Protein AF-A0A835ZEG6-F1 (afdb_monomer)

Secondary structure (DSSP, 8-state):
-EEEEEESSEEEEGGGSB--TT---S-TT-EEEEE-SS-EEEEEE-----SS---TTTS---S-TTPPP---

Foldseek 3Di:
DWKAKDFDQDWDFLLRIHDPPVDDDPDRRHTDDGDPDGDIDIDDDDDDDDDDKDAQVRDDPPDDPPDDGHID

Sequence (72 aa):
FGRVKIQGPAIITANCIDLPSTVEIVNPNQYLATISDNSILEMEIKLDWGKGYTLAENQSVEGPLDFLRIDA

Structure (mmCIF, N/CA/C/O backbone):
data_AF-A0A835ZEG6-F1
#
_entry.id   AF-A0A835Z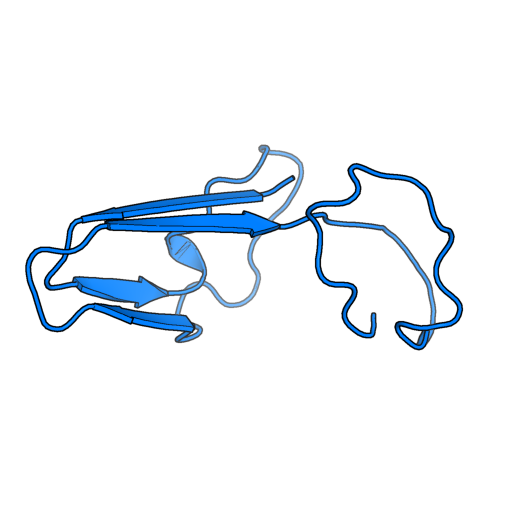EG6-F1
#
loop_
_atom_site.group_PDB
_atom_site.id
_atom_site.type_symbol
_atom_site.label_atom_id
_atom_site.label_alt_id
_atom_site.label_comp_id
_atom_site.label_asym_id
_atom_site.label_entity_id
_atom_site.label_seq_id
_atom_site.pdbx_PDB_ins_code
_atom_site.Cartn_x
_atom_site.Cartn_y
_atom_site.Cartn_z
_atom_site.occupancy
_atom_site.B_iso_or_equiv
_atom_site.auth_seq_id
_atom_site.auth_comp_id
_atom_site.auth_asym_id
_atom_site.auth_atom_id
_atom_site.pdbx_PDB_model_num
ATOM 1 N N . PHE A 1 1 ? -4.041 4.863 -11.852 1.00 88.38 1 PHE A N 1
ATOM 2 C CA . PHE A 1 1 ? -4.116 5.248 -10.433 1.00 88.38 1 PHE A CA 1
ATOM 3 C C . PHE A 1 1 ? -4.791 4.129 -9.666 1.00 88.38 1 PHE A C 1
ATOM 5 O O . PHE A 1 1 ? -5.633 3.453 -10.249 1.00 88.38 1 PHE A O 1
ATOM 12 N N . GLY A 1 2 ? -4.388 3.910 -8.421 1.00 93.31 2 GLY A N 1
ATOM 13 C CA . GLY A 1 2 ? -5.101 3.082 -7.457 1.00 93.31 2 GLY A CA 1
ATOM 14 C C . GLY A 1 2 ? -5.700 3.952 -6.360 1.00 93.31 2 GLY A C 1
ATOM 15 O O . GLY A 1 2 ? -5.140 5.003 -6.047 1.00 93.31 2 GLY A O 1
ATOM 16 N N . ARG A 1 3 ? -6.827 3.542 -5.780 1.00 95.88 3 ARG A N 1
ATOM 17 C CA . ARG A 1 3 ? -7.513 4.316 -4.734 1.00 95.88 3 ARG A CA 1
ATOM 18 C C . ARG A 1 3 ? -7.858 3.446 -3.538 1.00 95.88 3 ARG A C 1
ATOM 20 O O . ARG A 1 3 ? -8.275 2.305 -3.689 1.00 95.88 3 ARG A O 1
ATOM 27 N N . VAL A 1 4 ? -7.735 4.011 -2.343 1.00 97.06 4 VAL A N 1
ATOM 28 C CA . VAL A 1 4 ? -8.217 3.411 -1.094 1.00 97.06 4 VAL A CA 1
ATOM 29 C C . VAL A 1 4 ? -9.159 4.404 -0.432 1.00 97.06 4 VAL A C 1
ATOM 31 O O . VAL A 1 4 ? -8.806 5.571 -0.281 1.00 97.06 4 VAL A O 1
ATOM 34 N N . LYS A 1 5 ? -10.349 3.954 -0.030 1.00 97.44 5 LYS A N 1
ATOM 35 C CA . LYS A 1 5 ? -11.283 4.737 0.787 1.00 97.44 5 LYS A CA 1
ATOM 36 C C . LYS A 1 5 ? -11.994 3.813 1.767 1.00 97.44 5 LYS A C 1
ATOM 38 O O . LYS A 1 5 ? -12.884 3.065 1.370 1.00 97.44 5 LYS A O 1
ATOM 43 N N . ILE A 1 6 ? -11.583 3.841 3.031 1.00 97.94 6 ILE A N 1
ATOM 44 C CA . ILE A 1 6 ? -12.079 2.926 4.070 1.00 97.94 6 ILE A CA 1
ATOM 45 C C . ILE A 1 6 ? -12.451 3.718 5.320 1.00 97.94 6 ILE A C 1
ATOM 47 O O . ILE A 1 6 ? -11.695 4.584 5.756 1.00 97.94 6 ILE A O 1
ATOM 51 N N . GLN A 1 7 ? -13.609 3.398 5.900 1.00 97.75 7 GLN A N 1
ATOM 52 C CA . GLN A 1 7 ? -14.037 3.888 7.208 1.00 97.75 7 GLN A CA 1
ATOM 53 C C . GLN A 1 7 ? -13.622 2.889 8.295 1.00 97.75 7 GLN A C 1
ATOM 55 O O . GLN A 1 7 ? -13.868 1.690 8.161 1.00 97.75 7 GLN A O 1
ATOM 60 N N . GLY A 1 8 ? -12.972 3.386 9.346 1.00 96.81 8 GLY A N 1
ATOM 61 C CA . GLY A 1 8 ? -12.521 2.586 10.478 1.00 96.81 8 GLY A CA 1
ATOM 62 C C . GLY A 1 8 ? -13.626 2.239 11.486 1.00 96.81 8 GLY A C 1
ATOM 63 O O . GLY A 1 8 ? -14.737 2.771 11.407 1.00 96.81 8 GLY A O 1
ATOM 64 N N . PRO A 1 9 ? -13.324 1.358 12.458 1.00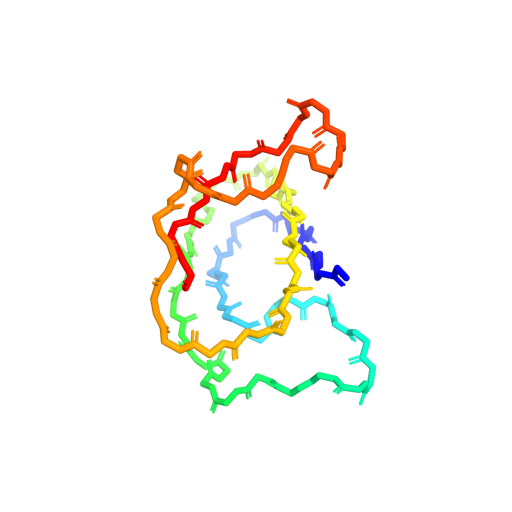 97.69 9 PRO A N 1
ATOM 65 C CA . PRO A 1 9 ? -12.026 0.714 12.674 1.00 97.69 9 PRO A CA 1
ATOM 66 C C . PRO A 1 9 ? -11.760 -0.426 11.675 1.00 97.69 9 PRO A C 1
ATOM 68 O O . PRO A 1 9 ? -12.628 -1.262 11.433 1.00 97.69 9 PRO A O 1
ATOM 71 N N . ALA A 1 10 ? -10.559 -0.470 11.092 1.00 97.75 10 ALA A N 1
ATOM 72 C CA . ALA A 1 10 ? -10.212 -1.446 10.055 1.00 97.75 10 ALA A CA 1
ATOM 73 C C . ALA A 1 10 ? -8.697 -1.649 9.911 1.00 97.75 10 ALA A C 1
ATOM 75 O O . ALA A 1 10 ? -7.910 -0.722 10.108 1.00 97.75 10 ALA A O 1
ATOM 76 N N . ILE A 1 11 ? -8.298 -2.855 9.499 1.00 97.94 11 ILE A N 1
ATOM 77 C CA . ILE A 1 11 ? -6.943 -3.149 9.017 1.00 97.94 11 ILE A CA 1
ATOM 78 C C . ILE A 1 11 ? -6.958 -3.035 7.496 1.00 97.94 11 ILE A C 1
ATOM 80 O O . ILE A 1 11 ? -7.792 -3.650 6.832 1.00 97.94 11 ILE A O 1
ATOM 84 N N . ILE A 1 12 ? -6.025 -2.265 6.951 1.00 97.88 12 ILE A N 1
ATOM 85 C CA . ILE A 1 12 ? -5.915 -1.998 5.521 1.00 97.88 12 ILE A CA 1
ATOM 86 C C . ILE A 1 12 ? -4.720 -2.769 4.976 1.00 97.88 12 ILE A C 1
ATOM 88 O O . ILE A 1 12 ? -3.592 -2.636 5.460 1.00 97.88 12 ILE A O 1
ATOM 92 N N . THR A 1 13 ? -4.986 -3.573 3.953 1.00 98.12 13 THR A N 1
ATOM 93 C CA . THR A 1 13 ? -3.983 -4.363 3.228 1.00 98.12 13 THR A CA 1
ATOM 94 C C . THR A 1 13 ? -3.896 -3.901 1.777 1.00 98.12 13 THR A C 1
ATOM 96 O O . THR A 1 13 ? -4.753 -3.148 1.317 1.00 98.12 13 THR A O 1
ATOM 99 N N . ALA A 1 14 ? -2.884 -4.347 1.032 1.00 97.50 14 ALA A N 1
ATOM 100 C CA . ALA A 1 14 ? -2.764 -4.025 -0.390 1.00 97.50 14 ALA A CA 1
ATOM 101 C C . ALA A 1 14 ? -3.998 -4.451 -1.198 1.00 97.50 14 ALA A C 1
ATOM 103 O O . ALA A 1 14 ? -4.394 -3.732 -2.108 1.00 97.50 14 ALA A O 1
ATOM 104 N N . ASN A 1 15 ? -4.674 -5.539 -0.816 1.00 96.75 15 ASN A N 1
ATOM 105 C CA . ASN A 1 15 ? -5.918 -5.979 -1.456 1.00 96.75 15 ASN A CA 1
ATOM 106 C C . ASN A 1 15 ? -7.087 -4.980 -1.328 1.00 96.75 15 ASN A C 1
ATOM 108 O O . ASN A 1 15 ? -8.106 -5.130 -1.991 1.00 96.75 15 ASN A O 1
ATOM 112 N N . CYS A 1 16 ? -6.968 -3.975 -0.459 1.00 97.25 16 CYS A N 1
ATOM 113 C CA . CYS A 1 16 ? -7.950 -2.904 -0.320 1.00 97.25 16 CYS A CA 1
ATOM 114 C C . CYS A 1 16 ? -7.801 -1.792 -1.372 1.00 97.25 16 CYS A C 1
ATOM 116 O O . CYS A 1 16 ? -8.616 -0.869 -1.379 1.00 97.25 16 CYS A O 1
ATOM 118 N N . ILE A 1 17 ? -6.753 -1.826 -2.202 1.00 97.19 17 ILE A N 1
ATOM 119 C CA . ILE A 1 17 ? -6.527 -0.837 -3.257 1.00 97.19 17 ILE A CA 1
ATOM 120 C C . ILE A 1 17 ? -7.406 -1.195 -4.455 1.00 97.19 17 ILE A C 1
ATOM 122 O O . ILE A 1 17 ? -7.237 -2.246 -5.068 1.00 97.19 17 ILE A O 1
ATOM 126 N N . ASP A 1 18 ? -8.316 -0.292 -4.809 1.00 96.56 18 ASP A N 1
ATOM 127 C CA . ASP A 1 18 ? -9.071 -0.366 -6.054 1.00 96.56 18 ASP A CA 1
ATOM 128 C C . ASP A 1 18 ? -8.141 -0.034 -7.225 1.00 96.56 18 ASP A C 1
ATOM 130 O O . ASP A 1 18 ? -7.509 1.029 -7.246 1.00 96.56 18 ASP A O 1
ATOM 134 N N . LEU A 1 19 ? -8.011 -0.967 -8.165 1.00 95.69 19 LEU A N 1
ATOM 135 C CA . LEU A 1 19 ? -7.060 -0.922 -9.271 1.00 95.69 19 LEU A CA 1
ATOM 136 C C . LEU A 1 19 ? -7.751 -1.270 -10.592 1.00 95.69 19 LEU A C 1
ATOM 138 O O . LEU A 1 19 ? -8.680 -2.078 -10.621 1.00 95.69 19 LEU A O 1
ATOM 142 N N . PRO A 1 20 ? -7.279 -0.707 -11.719 1.00 94.06 20 PRO A N 1
ATOM 143 C CA . PRO A 1 20 ? -7.759 -1.112 -13.032 1.00 94.06 20 PRO A CA 1
ATOM 144 C C . PRO A 1 20 ? -7.406 -2.578 -13.308 1.00 94.06 20 PRO A C 1
ATOM 146 O O . PRO A 1 20 ? -6.365 -3.068 -12.876 1.00 94.06 20 PRO A O 1
ATOM 149 N N . SER A 1 21 ? -8.213 -3.252 -14.130 1.00 92.88 21 SER A N 1
ATOM 150 C CA . SER A 1 21 ? -8.040 -4.672 -14.487 1.00 92.88 21 SER A CA 1
ATOM 151 C C . SER A 1 21 ? -6.725 -5.012 -15.201 1.00 92.88 21 SER A C 1
ATOM 153 O O . SER A 1 21 ? -6.403 -6.182 -15.380 1.00 92.88 21 SER A O 1
ATOM 155 N N . THR A 1 22 ? -5.962 -4.006 -15.625 1.00 94.25 22 THR A N 1
ATOM 156 C CA . THR A 1 22 ? -4.643 -4.158 -16.250 1.00 94.25 22 THR A CA 1
ATOM 157 C C . THR A 1 22 ? -3.500 -4.291 -15.244 1.00 94.25 22 THR A C 1
ATOM 159 O O . THR A 1 22 ? -2.358 -4.474 -15.658 1.00 94.25 22 THR A O 1
ATOM 162 N N . VAL A 1 23 ? -3.766 -4.120 -13.947 1.00 95.44 23 VAL A N 1
ATOM 163 C CA . VAL A 1 23 ? -2.767 -4.167 -12.875 1.00 95.44 23 VAL A CA 1
ATOM 164 C C . VAL A 1 23 ? -3.174 -5.230 -11.865 1.00 95.44 23 VAL A C 1
ATOM 166 O O . VAL A 1 23 ? -4.325 -5.288 -11.446 1.00 95.44 23 VAL A O 1
ATOM 169 N N . GLU A 1 24 ? -2.212 -6.045 -11.445 1.00 95.00 24 GLU A N 1
ATOM 170 C CA . GLU A 1 24 ? -2.410 -7.085 -10.441 1.00 95.00 24 GLU A CA 1
ATOM 171 C C . GLU A 1 24 ? -1.520 -6.831 -9.220 1.00 95.00 24 GLU A C 1
ATOM 173 O O . GLU A 1 24 ? -0.347 -6.467 -9.343 1.00 95.00 24 GLU A O 1
ATOM 178 N N . ILE A 1 25 ? -2.078 -7.041 -8.027 1.00 96.06 25 ILE A N 1
ATOM 179 C CA . ILE A 1 25 ? -1.325 -6.998 -6.774 1.00 96.06 25 ILE A CA 1
ATOM 180 C C . ILE A 1 25 ? -0.684 -8.364 -6.540 1.00 96.06 25 ILE A C 1
ATOM 182 O O . ILE A 1 25 ? -1.372 -9.344 -6.274 1.00 96.06 25 ILE A O 1
ATOM 186 N N . VAL A 1 26 ? 0.648 -8.408 -6.542 1.00 97.25 26 VAL A N 1
ATOM 187 C CA . VAL A 1 26 ? 1.405 -9.651 -6.310 1.00 97.25 26 VAL A CA 1
ATOM 188 C C . VAL A 1 26 ? 1.307 -10.130 -4.854 1.00 97.25 26 VAL A C 1
ATOM 190 O O . VAL A 1 26 ? 1.226 -11.329 -4.601 1.00 97.25 26 VAL A O 1
ATOM 193 N N . ASN A 1 27 ? 1.308 -9.209 -3.882 1.00 97.69 27 ASN A N 1
ATOM 194 C CA . ASN A 1 27 ? 1.167 -9.528 -2.457 1.00 97.69 27 ASN A CA 1
ATOM 195 C C . ASN A 1 27 ? -0.089 -8.863 -1.861 1.00 97.69 27 ASN A C 1
ATOM 197 O O . ASN A 1 27 ? 0.012 -7.770 -1.296 1.00 97.69 27 ASN A O 1
ATOM 201 N N . PRO A 1 28 ? -1.270 -9.501 -1.953 1.00 97.44 28 PRO A N 1
ATOM 202 C CA . PRO A 1 28 ? -2.523 -8.915 -1.470 1.00 97.44 28 PRO A CA 1
ATOM 203 C C . PRO A 1 28 ? -2.555 -8.720 0.055 1.00 97.44 28 PRO A C 1
ATOM 205 O O . PRO A 1 28 ? -3.238 -7.823 0.545 1.00 97.44 28 PRO A O 1
ATOM 208 N N . ASN A 1 29 ? -1.781 -9.506 0.809 1.00 97.56 29 ASN A N 1
ATOM 209 C CA . ASN A 1 29 ? -1.776 -9.490 2.276 1.00 97.56 29 ASN A CA 1
ATOM 210 C C . ASN A 1 29 ? -0.812 -8.456 2.877 1.00 97.56 29 ASN A C 1
ATOM 212 O O . ASN A 1 29 ? -0.685 -8.379 4.099 1.00 97.56 29 ASN A O 1
ATOM 216 N N . GLN A 1 30 ? -0.109 -7.680 2.047 1.00 98.19 30 GLN A N 1
ATOM 217 C CA . GLN A 1 30 ? 0.812 -6.651 2.518 1.00 98.19 30 GLN A CA 1
ATOM 218 C C . GLN A 1 30 ? 0.067 -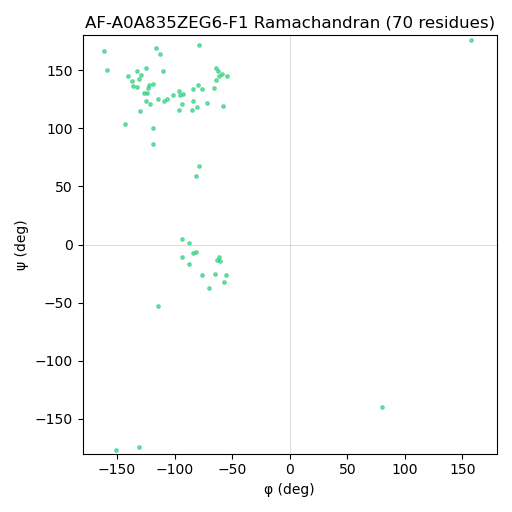5.646 3.406 1.00 98.19 30 GLN A C 1
ATOM 220 O O . GLN A 1 30 ? -0.862 -4.980 2.951 1.00 98.19 30 GLN A O 1
ATOM 225 N N . TYR A 1 31 ? 0.484 -5.530 4.666 1.00 98.00 31 TYR A N 1
ATOM 226 C CA . TYR A 1 31 ? -0.050 -4.539 5.595 1.00 98.00 31 TYR A CA 1
ATOM 227 C C . TYR A 1 31 ? 0.302 -3.121 5.132 1.00 98.00 31 TYR A C 1
ATOM 229 O O . TYR A 1 31 ? 1.458 -2.858 4.785 1.00 98.00 31 TYR A O 1
ATOM 237 N N . LEU A 1 32 ? -0.684 -2.220 5.161 1.00 97.06 32 LEU A N 1
ATOM 238 C CA . LEU A 1 32 ? -0.506 -0.804 4.840 1.00 97.06 32 LEU A CA 1
ATOM 239 C C . LEU A 1 32 ? -0.742 0.089 6.060 1.00 97.06 32 LEU A C 1
ATOM 241 O O . LEU A 1 32 ? 0.104 0.916 6.388 1.00 97.06 32 LEU A O 1
ATOM 245 N N . ALA A 1 33 ? -1.884 -0.065 6.731 1.00 97.62 33 ALA A N 1
ATOM 246 C CA . ALA A 1 33 ? -2.273 0.796 7.845 1.00 97.62 33 ALA A CA 1
ATOM 247 C C . ALA A 1 33 ? -3.356 0.152 8.722 1.00 97.62 33 ALA A C 1
ATOM 249 O O . ALA A 1 33 ? -4.020 -0.804 8.321 1.00 97.62 33 ALA A O 1
ATOM 250 N N . THR A 1 34 ? -3.572 0.727 9.905 1.00 98.12 34 THR A N 1
ATOM 251 C CA . THR A 1 34 ? -4.703 0.416 10.786 1.00 98.12 34 THR A CA 1
ATOM 252 C C . THR A 1 34 ? -5.413 1.714 11.134 1.00 98.12 34 THR A C 1
ATOM 254 O O . THR A 1 34 ? -4.766 2.665 11.571 1.00 98.12 34 THR A O 1
ATOM 257 N N . ILE A 1 35 ? -6.733 1.744 10.976 1.00 98.12 35 ILE A N 1
ATOM 258 C CA . ILE A 1 35 ? -7.584 2.811 11.501 1.00 98.12 35 ILE A CA 1
ATOM 259 C C . ILE A 1 35 ? -8.143 2.326 12.838 1.00 98.12 35 ILE A C 1
ATOM 261 O O . ILE A 1 35 ? -8.863 1.327 12.875 1.00 98.12 35 ILE A O 1
ATOM 265 N N . SER A 1 36 ? -7.791 2.991 13.938 1.00 97.88 36 SER A N 1
ATOM 266 C CA . SER A 1 36 ? -8.193 2.582 15.293 1.00 97.88 36 SER A CA 1
ATOM 267 C C . SER A 1 36 ? -9.541 3.144 15.746 1.00 97.88 36 SER A C 1
ATOM 269 O O . SER A 1 36 ? -10.104 2.661 16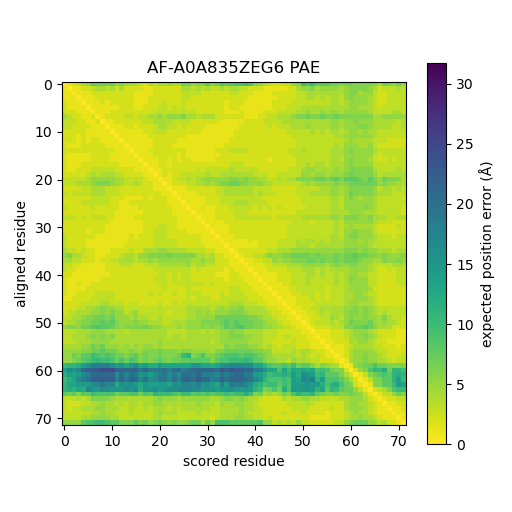.725 1.00 97.88 36 SER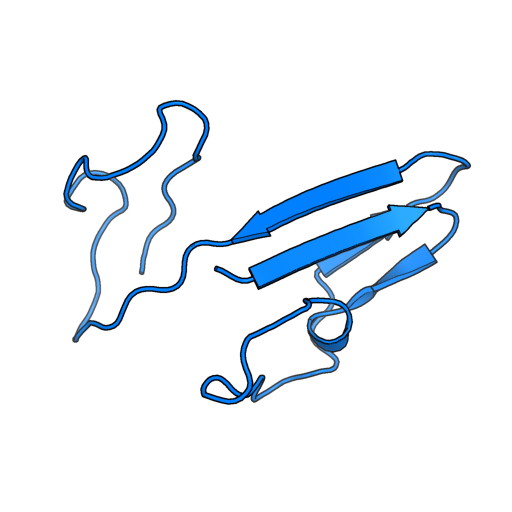 A O 1
ATOM 271 N N . ASP A 1 37 ? -10.049 4.172 15.071 1.00 96.81 37 ASP A N 1
ATOM 272 C CA . ASP A 1 37 ? -11.255 4.910 15.440 1.00 96.81 37 ASP A CA 1
ATOM 273 C C . ASP A 1 37 ? -12.215 5.079 14.248 1.00 96.81 37 ASP A C 1
ATOM 275 O O . ASP A 1 37 ? -12.026 4.505 13.175 1.00 96.81 37 ASP A O 1
ATOM 279 N N . ASN A 1 38 ? -13.287 5.847 14.449 1.00 97.62 38 ASN A N 1
ATOM 280 C CA . ASN A 1 38 ? -14.278 6.147 13.417 1.00 97.62 38 ASN A CA 1
ATOM 281 C C . ASN A 1 38 ? -13.807 7.293 12.501 1.00 97.62 38 ASN A C 1
ATOM 283 O O . ASN A 1 38 ? -14.450 8.342 12.416 1.00 97.62 38 ASN A O 1
ATOM 287 N N . SER 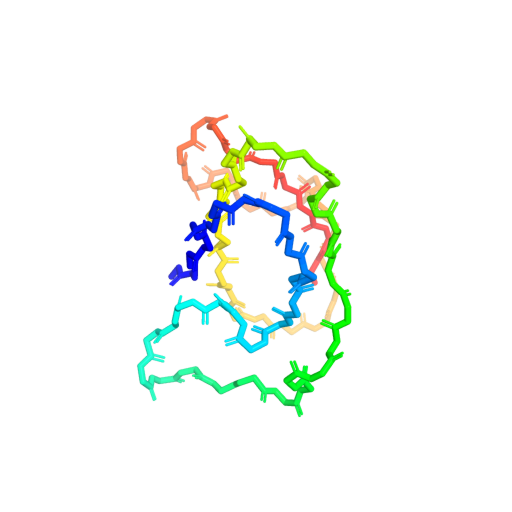A 1 39 ? -12.662 7.104 11.849 1.00 97.88 39 SER A N 1
ATOM 288 C CA . SER A 1 39 ? -12.123 8.010 10.834 1.00 97.88 39 SER A CA 1
ATOM 289 C C . SER A 1 39 ? -12.127 7.357 9.450 1.00 97.88 39 SER A C 1
ATOM 291 O O . SER A 1 39 ? -12.321 6.148 9.307 1.00 97.88 39 SER A O 1
ATOM 293 N N . ILE A 1 40 ? -11.977 8.173 8.406 1.00 97.88 40 ILE A N 1
ATOM 294 C CA . ILE A 1 40 ? -11.902 7.708 7.018 1.00 97.88 40 ILE A CA 1
ATOM 295 C C . ILE A 1 40 ? -10.468 7.898 6.538 1.00 97.88 40 ILE A C 1
ATOM 297 O O . ILE A 1 40 ? -9.964 9.021 6.555 1.00 97.88 40 ILE A O 1
ATOM 301 N N . LEU A 1 41 ? -9.838 6.818 6.073 1.00 97.19 41 LEU A N 1
ATOM 302 C CA . LEU A 1 41 ? -8.594 6.903 5.316 1.00 97.19 41 LEU A CA 1
ATOM 303 C C . LEU A 1 41 ? -8.925 6.940 3.828 1.00 97.19 41 LEU A C 1
ATOM 305 O O . LEU A 1 41 ? -9.523 5.999 3.300 1.00 97.19 41 LEU A O 1
ATOM 309 N N . GLU A 1 42 ? -8.510 8.012 3.161 1.00 96.75 42 GLU A N 1
ATOM 310 C CA . GLU A 1 42 ? -8.634 8.190 1.719 1.00 96.75 42 GLU A CA 1
ATOM 311 C C . GLU A 1 42 ? -7.255 8.480 1.118 1.00 96.75 42 GLU A C 1
ATOM 313 O O . GLU A 1 42 ? -6.569 9.402 1.555 1.00 96.75 42 GLU A O 1
ATOM 318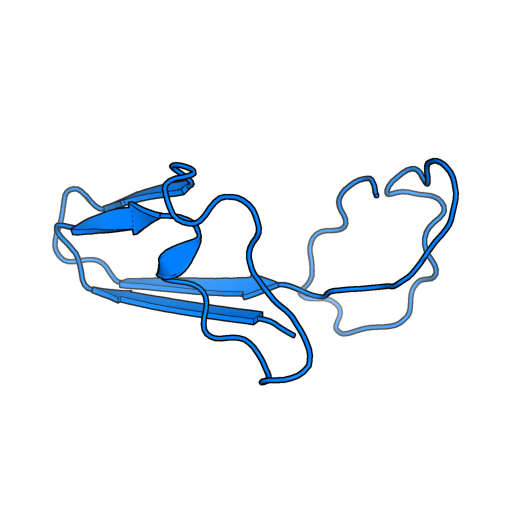 N N . MET A 1 43 ? -6.830 7.658 0.157 1.00 94.44 43 MET A N 1
ATOM 319 C CA . MET A 1 43 ? -5.514 7.745 -0.484 1.00 94.44 43 MET A CA 1
ATOM 320 C C . MET A 1 43 ? -5.624 7.462 -1.982 1.00 94.44 43 MET A C 1
ATOM 322 O O . MET A 1 43 ? -6.400 6.598 -2.402 1.00 94.44 43 MET A O 1
ATOM 326 N N . GLU A 1 44 ? -4.799 8.144 -2.773 1.00 93.94 44 GLU A N 1
ATOM 327 C CA . GLU A 1 44 ? -4.627 7.893 -4.203 1.00 93.94 44 GLU A CA 1
ATOM 328 C C . GLU A 1 44 ? -3.160 7.569 -4.508 1.00 93.94 44 GLU A C 1
ATOM 330 O O . GLU A 1 44 ? -2.241 8.188 -3.975 1.00 93.94 44 GLU A O 1
ATOM 335 N N . ILE A 1 45 ? -2.942 6.562 -5.352 1.00 92.31 45 ILE A N 1
ATOM 336 C CA . ILE A 1 45 ? -1.629 6.019 -5.697 1.00 92.31 45 ILE A CA 1
ATOM 337 C C . ILE A 1 45 ? -1.451 6.141 -7.207 1.00 92.31 45 ILE A C 1
ATOM 339 O O . ILE A 1 45 ? -2.223 5.579 -7.991 1.00 92.31 45 ILE A O 1
ATOM 343 N N . LYS A 1 46 ? -0.413 6.854 -7.641 1.00 90.50 46 LYS A N 1
ATOM 344 C CA . LYS A 1 46 ? -0.002 6.862 -9.047 1.00 90.50 46 LYS A CA 1
ATOM 345 C C . LYS A 1 46 ? 0.903 5.657 -9.308 1.00 90.50 46 LYS A C 1
ATOM 347 O O . LYS A 1 46 ? 1.785 5.361 -8.513 1.00 90.50 46 LYS A O 1
ATOM 352 N N . LEU A 1 47 ? 0.645 4.954 -10.406 1.00 90.12 47 LEU A N 1
ATOM 353 C CA . LEU A 1 47 ? 1.439 3.812 -10.851 1.00 90.12 47 LEU A CA 1
ATOM 354 C C . LEU A 1 47 ? 2.104 4.195 -12.166 1.00 90.12 47 LEU A C 1
ATOM 356 O O . LEU A 1 47 ? 1.392 4.569 -13.098 1.00 90.12 47 LEU A O 1
ATOM 360 N N . ASP A 1 48 ? 3.424 4.064 -12.228 1.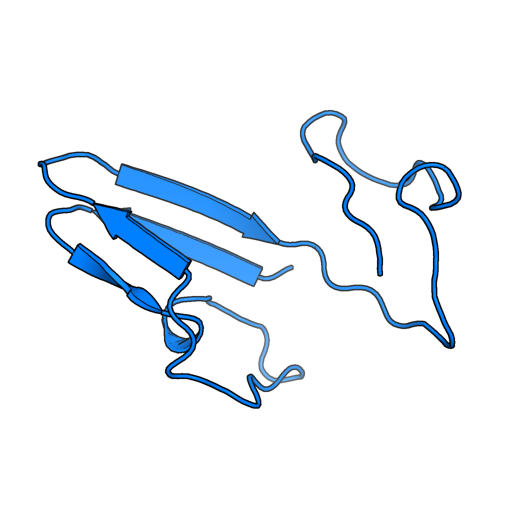00 87.38 48 ASP A N 1
ATOM 361 C CA . ASP A 1 48 ? 4.226 4.331 -13.419 1.00 87.38 48 ASP A CA 1
ATOM 362 C C . ASP A 1 48 ? 5.070 3.096 -13.774 1.00 87.38 48 ASP A C 1
ATOM 364 O O . ASP A 1 48 ? 5.407 2.275 -12.919 1.00 87.38 48 ASP A O 1
ATOM 368 N N . TRP A 1 49 ? 5.389 2.947 -15.061 1.00 89.69 49 TRP A N 1
ATOM 369 C CA . TRP A 1 49 ? 6.209 1.849 -15.574 1.00 89.69 49 TRP A CA 1
ATOM 370 C C . TRP A 1 49 ? 7.631 2.343 -15.825 1.00 89.69 49 TRP A C 1
ATOM 372 O O . TRP A 1 49 ? 7.833 3.331 -16.530 1.00 89.69 49 TRP A O 1
ATOM 382 N N . GLY A 1 50 ? 8.622 1.632 -15.295 1.00 89.69 50 GLY A N 1
ATOM 383 C CA . GLY A 1 50 ? 10.022 2.034 -15.383 1.00 89.69 50 GLY A CA 1
ATOM 384 C C . GLY A 1 50 ? 10.987 0.854 -15.380 1.00 89.69 50 GLY A C 1
ATOM 385 O O . GLY A 1 50 ? 10.591 -0.312 -15.398 1.00 89.69 50 GLY A O 1
ATOM 386 N N . LYS A 1 51 ? 12.283 1.170 -15.395 1.00 93.19 51 LYS A N 1
ATOM 387 C CA . LYS A 1 51 ? 13.379 0.205 -15.264 1.00 93.19 51 LYS A CA 1
ATOM 388 C C . LYS A 1 51 ? 14.429 0.775 -14.319 1.00 93.19 51 LYS A C 1
ATOM 390 O O . LYS A 1 51 ? 14.775 1.945 -14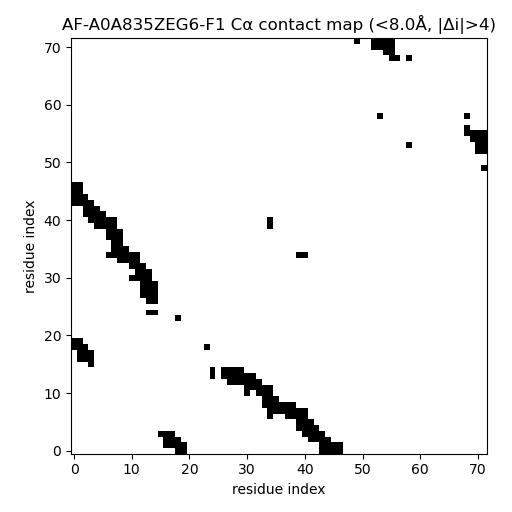.440 1.00 93.19 51 LYS A O 1
ATOM 395 N N . GLY A 1 52 ? 15.005 -0.074 -13.472 1.00 94.75 52 GLY A N 1
ATOM 396 C CA . GLY A 1 52 ? 16.023 0.348 -12.513 1.00 94.75 52 GLY A CA 1
ATOM 397 C C . GLY A 1 52 ? 15.401 1.004 -11.284 1.00 94.75 52 GLY A C 1
ATOM 398 O O . GLY A 1 52 ? 14.396 0.508 -10.794 1.00 94.75 52 GLY A O 1
ATOM 399 N N . TYR A 1 53 ? 16.032 2.072 -10.797 1.00 93.94 53 TYR A N 1
ATOM 400 C CA . TYR A 1 53 ? 15.622 2.822 -9.611 1.00 93.94 53 TYR A CA 1
ATOM 401 C C . TYR A 1 53 ? 15.708 4.323 -9.887 1.00 93.94 53 TYR A C 1
ATOM 403 O O . TYR A 1 53 ? 16.698 4.799 -10.450 1.00 93.94 53 TYR A O 1
ATOM 411 N N . THR A 1 54 ? 14.694 5.062 -9.464 1.00 92.69 54 THR A N 1
ATOM 412 C CA . THR A 1 54 ? 14.513 6.493 -9.683 1.00 92.69 54 THR A CA 1
ATOM 413 C C . THR A 1 54 ? 14.191 7.166 -8.358 1.00 92.69 54 THR A C 1
ATOM 415 O O . THR A 1 54 ? 13.124 6.966 -7.777 1.00 92.69 54 THR A O 1
ATOM 418 N N . LEU A 1 55 ? 15.105 8.027 -7.908 1.00 93.81 55 LEU A N 1
ATOM 419 C CA . LEU A 1 55 ? 14.886 8.856 -6.726 1.00 93.81 55 LEU A CA 1
ATOM 420 C C . LEU A 1 55 ? 13.687 9.785 -6.922 1.00 93.81 55 LEU A C 1
ATOM 422 O O . LEU A 1 55 ? 13.478 10.334 -8.011 1.00 93.81 55 LEU A O 1
ATOM 426 N N . ALA A 1 56 ? 12.957 10.028 -5.839 1.00 90.69 56 ALA A N 1
ATOM 427 C CA . ALA A 1 56 ? 11.789 10.887 -5.800 1.00 90.69 56 ALA A CA 1
ATOM 428 C C . ALA A 1 56 ? 12.078 12.294 -6.314 1.00 90.69 56 ALA A C 1
ATOM 430 O O . ALA A 1 56 ? 11.153 12.908 -6.809 1.00 90.69 56 ALA A O 1
ATOM 431 N N . GLU A 1 57 ? 13.308 12.810 -6.260 1.00 88.00 57 GLU A N 1
ATOM 432 C CA . GLU A 1 57 ? 13.708 14.121 -6.809 1.00 88.00 57 GLU A CA 1
ATOM 433 C C . GLU A 1 57 ? 13.865 14.135 -8.341 1.00 88.00 57 GLU A C 1
ATOM 435 O O . GLU A 1 57 ? 13.632 15.159 -8.981 1.00 88.00 57 GLU A O 1
ATOM 440 N N . ASN A 1 58 ? 14.171 12.982 -8.944 1.00 88.00 58 ASN A N 1
ATOM 441 C CA . ASN A 1 58 ? 14.497 12.851 -10.369 1.00 88.00 58 ASN A CA 1
ATOM 442 C C . ASN A 1 58 ? 13.293 12.497 -11.250 1.00 88.00 58 ASN A C 1
ATOM 444 O O . ASN A 1 58 ? 13.385 12.545 -12.474 1.00 88.00 58 ASN A O 1
ATOM 448 N N . GLN A 1 59 ? 12.159 12.139 -10.650 1.00 84.19 59 GLN A N 1
ATOM 449 C CA . GLN A 1 59 ? 10.912 11.904 -11.382 1.00 84.19 59 GLN A CA 1
ATOM 450 C C . GLN A 1 59 ? 10.430 13.190 -12.091 1.00 84.19 59 GLN A C 1
ATOM 452 O O . GLN A 1 59 ? 10.671 14.319 -11.646 1.00 84.19 59 GLN A O 1
ATOM 457 N N . SER A 1 60 ? 9.748 13.056 -13.226 1.00 73.75 60 SER A N 1
ATOM 458 C CA . SER A 1 60 ? 9.169 14.219 -13.901 1.00 73.75 60 SER A CA 1
ATOM 459 C C . SER A 1 60 ? 8.086 14.858 -13.024 1.00 73.75 60 SER A C 1
ATOM 461 O O . SER A 1 60 ? 7.319 14.179 -12.340 1.00 73.75 60 SER A O 1
ATOM 463 N N . VAL A 1 61 ? 8.025 16.192 -13.020 1.00 63.94 61 VAL A N 1
ATOM 464 C CA . VAL A 1 61 ? 6.937 16.947 -12.378 1.00 63.94 61 VAL A CA 1
ATOM 465 C C . VAL A 1 61 ? 5.727 16.911 -13.316 1.00 63.94 61 VAL A C 1
ATOM 467 O O . VAL A 1 61 ? 5.371 17.907 -13.934 1.00 63.94 61 VAL A O 1
ATOM 470 N N . GLU A 1 62 ? 5.131 15.736 -13.495 1.00 66.69 62 GLU A N 1
ATOM 471 C CA . GLU A 1 62 ? 3.888 15.580 -14.251 1.00 66.69 62 GLU A CA 1
ATOM 472 C C . GLU A 1 62 ? 2.803 15.018 -13.333 1.00 66.69 62 GLU A C 1
ATOM 474 O O . GLU A 1 62 ? 2.750 13.817 -13.036 1.00 66.69 62 GLU A O 1
ATOM 479 N N . GLY A 1 63 ? 1.935 15.911 -12.859 1.00 65.12 63 GLY A N 1
ATOM 480 C CA . GLY A 1 63 ? 0.785 15.559 -12.038 1.00 65.12 63 GLY A CA 1
ATOM 481 C C . GLY A 1 63 ? 0.270 16.717 -11.178 1.00 65.12 63 GLY A C 1
ATOM 482 O O . GLY A 1 63 ? 0.862 17.799 -11.180 1.00 65.12 63 GLY A O 1
ATOM 483 N N . PRO A 1 64 ? -0.842 16.498 -10.459 1.00 65.56 64 PRO A N 1
ATOM 484 C CA . PRO A 1 64 ? -1.387 17.454 -9.498 1.00 65.56 64 PRO A CA 1
ATOM 485 C C . PRO A 1 64 ? -0.374 17.780 -8.386 1.00 65.56 64 PRO A C 1
ATOM 487 O O . PRO A 1 64 ? 0.415 16.921 -7.988 1.00 65.56 64 PRO A O 1
ATOM 490 N N . LEU A 1 65 ? -0.402 19.018 -7.879 1.00 68.00 65 LEU A N 1
ATOM 491 C CA . LEU A 1 65 ? 0.480 19.531 -6.809 1.00 68.00 65 LEU A CA 1
ATOM 492 C C . LEU A 1 65 ? 0.354 18.760 -5.480 1.00 68.00 65 LEU A C 1
ATOM 494 O O . LEU A 1 65 ? 1.174 18.911 -4.580 1.00 68.00 65 LEU A O 1
ATOM 498 N N . ASP A 1 66 ? -0.692 17.960 -5.365 1.00 84.00 66 ASP A N 1
ATOM 499 C CA . ASP A 1 66 ? -1.212 17.294 -4.183 1.00 84.00 66 ASP A CA 1
ATOM 500 C C . ASP A 1 66 ? -0.668 15.863 -3.998 1.00 84.00 66 ASP A C 1
ATOM 502 O O . ASP A 1 66 ? -1.033 15.176 -3.045 1.00 84.00 66 ASP A O 1
ATOM 506 N N . PHE A 1 67 ? 0.270 15.430 -4.849 1.00 87.44 67 PHE A N 1
ATOM 507 C CA . PHE A 1 67 ? 0.970 14.153 -4.700 1.00 87.44 67 PHE A CA 1
ATOM 508 C C . PHE A 1 67 ? 2.319 14.293 -3.991 1.00 87.44 67 PHE A C 1
ATOM 510 O O . PHE A 1 67 ? 3.176 15.089 -4.377 1.00 87.44 67 PHE A O 1
ATOM 517 N N . LEU A 1 68 ? 2.550 13.422 -3.005 1.00 89.62 68 LEU A N 1
ATOM 518 C CA . LEU A 1 68 ? 3.877 13.193 -2.443 1.00 89.62 68 LEU A CA 1
ATOM 519 C C . LEU A 1 68 ? 4.637 12.181 -3.311 1.00 89.62 68 LEU A C 1
ATOM 521 O O . LEU A 1 68 ? 4.175 11.059 -3.516 1.00 89.62 68 LEU A O 1
ATOM 525 N N . ARG A 1 69 ? 5.812 12.574 -3.807 1.00 89.12 69 ARG A N 1
ATOM 526 C CA . ARG A 1 69 ? 6.682 11.715 -4.623 1.00 89.12 69 ARG A CA 1
ATOM 527 C C . ARG A 1 69 ? 7.470 10.753 -3.738 1.00 89.12 69 ARG A C 1
ATOM 529 O O . ARG A 1 69 ? 8.005 11.163 -2.710 1.00 89.12 69 ARG A O 1
ATOM 536 N N . ILE A 1 70 ? 7.553 9.498 -4.167 1.00 91.31 70 ILE A N 1
ATOM 537 C CA . ILE A 1 70 ? 8.255 8.402 -3.488 1.00 91.31 70 ILE A CA 1
ATOM 538 C C . ILE A 1 70 ? 9.166 7.724 -4.506 1.00 91.31 70 ILE A C 1
ATOM 540 O O . ILE A 1 70 ? 8.805 7.656 -5.677 1.00 91.31 70 ILE A O 1
ATOM 544 N N . ASP A 1 71 ? 10.326 7.241 -4.071 1.00 92.19 71 ASP A N 1
ATOM 545 C CA . ASP A 1 71 ? 11.278 6.509 -4.911 1.00 92.19 71 ASP A CA 1
ATOM 546 C C . ASP A 1 71 ? 10.621 5.298 -5.608 1.00 92.19 71 ASP A C 1
ATOM 548 O O . ASP A 1 71 ? 9.741 4.653 -5.029 1.00 92.19 71 ASP A O 1
ATOM 552 N N . ALA A 1 72 ? 11.045 4.993 -6.842 1.00 89.56 72 ALA A N 1
ATOM 553 C CA . ALA A 1 72 ? 10.458 3.941 -7.685 1.00 89.56 72 ALA A CA 1
ATOM 554 C C . ALA A 1 72 ? 11.499 3.173 -8.505 1.00 89.56 72 ALA A C 1
ATOM 556 O O . ALA A 1 72 ? 12.362 3.835 -9.123 1.00 89.56 72 ALA A O 1
#

Mean predicted aligned error: 4.06 Å

Radius of gyration: 13.96 Å; Cα contacts (8 Å, |Δi|>4): 101; chains: 1; bounding box: 30×29×32 Å

Solvent-accessible surface area (backbone atoms only — not comparable to full-atom values): 4772 Å² total; per-residue (Å²): 99,32,40,34,79,47,69,30,66,40,80,41,33,48,65,57,48,49,61,55,94,90,60,81,75,90,58,42,80,42,79,73,51,72,41,89,45,89,49,72,54,73,50,79,41,86,76,83,88,85,81,86,76,42,54,44,84,74,56,79,98,78,74,71,91,87,66,85,75,64,66,81

pLDDT: mean 92.16, std 8.41, range [63.94, 98.19]

Organism: NCBI:txid303371

Nearest PDB structures (foldseek):
  8i23-assembly1_B  TM=9.087E-01  e=2.557E-03  Acetivibrio thermocellus DSM 1313
  8dy9-assembly1_B  TM=8.828E-01  e=5.920E-03  Streptomyces venezuelae ATCC 10712
  8qma-assembly1_C  TM=9.512E-01  e=1.892E-02  Sinapis alba
  5d4c-assembly1_B  TM=9.293E-01  e=2.450E-02  Thermus thermophilus
  7ckq-assembly1_B  TM=8.326E-01  e=2.450E-02  Bacillus subtilis subsp. subtilis str. 168

InterPro domains:
  IPR011262 DNA-directed RNA polymerase, insert domain [PF01000] (4-72)
  IPR036643 DNA-directed RNA polymerase, insert domain superfamily [G3DSA:2.170.120.12] (1-72)
  IPR036643 DNA-directed RNA polymerase, insert domain superfamily [SSF56553] (3-72)